Protein AF-A0A356UD31-F1 (afdb_monomer)

pLDDT: mean 94.66, std 4.09, range [70.56, 98.31]

Solvent-accessible surface area (backbone atoms only — not comparable to full-atom values): 3642 Å² total; per-residue (Å²): 132,91,76,90,51,71,69,61,45,68,75,68,44,59,67,62,46,53,53,45,54,59,52,54,74,68,50,89,71,88,21,57,54,76,67,84,72,84,83,47,82,87,36,66,58,52,58,54,52,47,73,57,25,79,67,33,84

Structure (mmCIF, N/CA/C/O backbone):
data_AF-A0A356UD31-F1
#
_entry.id   AF-A0A356UD31-F1
#
loop_
_atom_site.group_PDB
_atom_site.id
_atom_site.type_symbol
_atom_site.label_atom_id
_atom_site.label_alt_id
_atom_site.label_comp_id
_atom_site.label_asym_id
_atom_site.label_entity_id
_atom_site.label_seq_id
_atom_site.pdbx_PDB_ins_code
_atom_site.Cartn_x
_atom_site.Cartn_y
_atom_site.Cartn_z
_atom_site.occupancy
_atom_site.B_iso_or_equiv
_atom_site.auth_seq_id
_atom_site.auth_comp_id
_atom_site.auth_asym_id
_atom_site.auth_atom_id
_atom_site.pdbx_PDB_model_num
ATOM 1 N N . MET A 1 1 ? 10.518 -1.940 -27.806 1.00 70.56 1 MET A N 1
ATOM 2 C CA . MET A 1 1 ? 9.415 -2.233 -26.864 1.00 70.56 1 MET A CA 1
ATOM 3 C C . MET A 1 1 ? 10.004 -2.186 -25.464 1.00 70.56 1 MET A C 1
ATOM 5 O O . MET A 1 1 ? 10.979 -2.887 -25.230 1.00 70.56 1 MET A O 1
ATOM 9 N N . TYR A 1 2 ? 9.513 -1.304 -24.592 1.00 81.81 2 TYR A N 1
ATOM 10 C CA . TYR A 1 2 ? 9.992 -1.233 -23.207 1.00 81.81 2 TYR A CA 1
ATOM 11 C C . TYR A 1 2 ? 9.485 -2.460 -22.443 1.00 81.81 2 TYR A C 1
ATOM 13 O O . TYR A 1 2 ? 8.305 -2.797 -22.542 1.00 81.81 2 TYR A O 1
ATOM 21 N N . LYS A 1 3 ? 10.380 -3.150 -21.734 1.00 89.88 3 LYS A N 1
ATOM 22 C CA . LYS A 1 3 ? 10.040 -4.296 -20.890 1.00 89.88 3 LYS A CA 1
ATOM 23 C C . LYS A 1 3 ? 9.965 -3.800 -19.454 1.00 89.88 3 LYS A C 1
ATOM 25 O O . LYS A 1 3 ? 10.924 -3.217 -18.962 1.00 89.8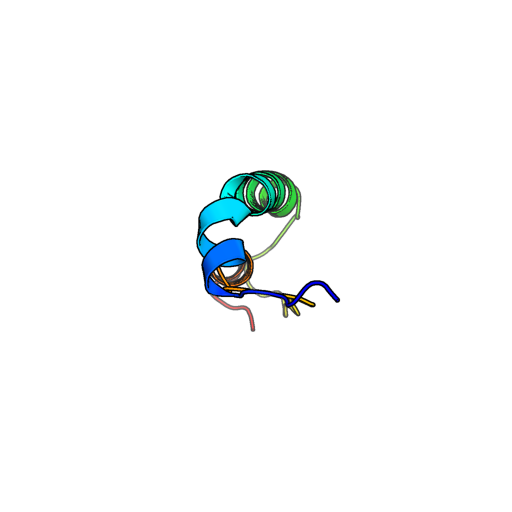8 3 LYS A O 1
ATOM 30 N N . TRP A 1 4 ? 8.827 -4.022 -18.813 1.00 91.56 4 TRP A N 1
ATOM 31 C CA . TRP A 1 4 ? 8.649 -3.699 -17.404 1.00 91.56 4 TRP A CA 1
ATOM 32 C C . TRP A 1 4 ? 9.567 -4.559 -16.518 1.00 91.56 4 TRP A C 1
ATOM 34 O O . TRP A 1 4 ? 9.776 -5.741 -16.809 1.00 91.56 4 TRP A O 1
ATOM 44 N N . ASP A 1 5 ? 10.092 -3.965 -15.443 1.00 93.38 5 ASP A N 1
ATOM 45 C CA . ASP A 1 5 ? 10.987 -4.602 -14.474 1.00 93.38 5 ASP A CA 1
ATOM 46 C C . ASP A 1 5 ? 10.488 -4.344 -13.041 1.00 93.38 5 ASP A C 1
ATOM 48 O O . ASP A 1 5 ? 10.467 -3.210 -12.557 1.00 93.38 5 ASP A O 1
ATOM 52 N N . ALA A 1 6 ? 10.095 -5.419 -12.354 1.00 92.44 6 ALA A N 1
ATOM 53 C CA . ALA A 1 6 ? 9.607 -5.372 -10.977 1.00 92.44 6 ALA A CA 1
ATOM 54 C C . ALA A 1 6 ? 10.682 -4.917 -9.977 1.00 92.44 6 ALA A C 1
ATOM 56 O O . ALA A 1 6 ? 10.386 -4.208 -9.016 1.00 92.44 6 ALA A O 1
ATOM 57 N N . GLY A 1 7 ? 11.934 -5.329 -10.195 1.00 93.88 7 GLY A N 1
ATOM 58 C CA . GLY A 1 7 ? 13.058 -4.951 -9.349 1.00 93.88 7 GLY A CA 1
ATOM 59 C C . GLY A 1 7 ? 13.399 -3.476 -9.516 1.00 93.88 7 GLY A C 1
ATOM 60 O O . GLY A 1 7 ? 13.705 -2.804 -8.533 1.00 93.88 7 GLY A O 1
ATOM 61 N N . ASP A 1 8 ? 13.303 -2.958 -10.740 1.00 93.88 8 ASP A N 1
ATOM 62 C CA . ASP A 1 8 ? 13.468 -1.528 -10.992 1.00 93.88 8 ASP A CA 1
ATOM 63 C C . ASP A 1 8 ? 12.351 -0.693 -10.369 1.00 93.88 8 ASP A C 1
ATOM 65 O O . ASP A 1 8 ? 12.637 0.295 -9.692 1.00 93.88 8 ASP A O 1
ATOM 69 N N . TYR A 1 9 ? 11.099 -1.145 -10.475 1.00 93.19 9 TYR A N 1
ATOM 70 C CA . TYR A 1 9 ? 9.986 -0.521 -9.762 1.00 93.19 9 TYR A CA 1
ATOM 71 C C . TYR A 1 9 ? 10.233 -0.502 -8.247 1.00 93.19 9 TYR A C 1
ATOM 73 O O . TYR A 1 9 ? 10.196 0.557 -7.631 1.00 93.19 9 TYR A O 1
ATOM 81 N N . SER A 1 10 ? 10.579 -1.647 -7.649 1.00 92.69 10 SER A N 1
ATOM 82 C CA . SER A 1 10 ? 10.813 -1.753 -6.204 1.00 92.69 10 SER A CA 1
ATOM 83 C C . SER A 1 10 ? 11.953 -0.861 -5.696 1.00 92.69 10 SER A C 1
ATOM 85 O O . SER A 1 10 ? 11.935 -0.474 -4.524 1.00 92.69 10 SER A O 1
ATOM 87 N N . ARG A 1 11 ? 12.964 -0.557 -6.521 1.00 94.62 11 ARG A N 1
ATOM 88 C CA . ARG A 1 11 ? 14.069 0.345 -6.144 1.00 94.62 11 ARG A CA 1
ATOM 89 C C . ARG A 1 11 ? 13.697 1.822 -6.252 1.00 94.62 11 ARG A C 1
ATOM 91 O O . ARG A 1 11 ? 14.262 2.624 -5.519 1.00 94.62 11 ARG A O 1
ATOM 98 N N . ASN A 1 12 ? 12.766 2.166 -7.140 1.00 94.81 12 ASN A N 1
ATOM 99 C CA . ASN A 1 12 ? 12.454 3.552 -7.495 1.00 94.81 12 ASN A CA 1
ATOM 100 C C . ASN A 1 12 ? 11.026 3.986 -7.098 1.00 94.81 12 ASN A C 1
ATOM 102 O O . ASN A 1 12 ? 10.597 5.073 -7.471 1.00 94.81 12 ASN A O 1
ATOM 106 N N . SER A 1 13 ? 10.286 3.166 -6.341 1.00 92.69 13 SER A N 1
ATOM 107 C CA . SER A 1 13 ? 8.888 3.419 -5.946 1.00 92.69 13 SER A CA 1
ATOM 108 C C . SER A 1 13 ? 8.706 4.242 -4.656 1.00 92.69 13 SER A C 1
ATOM 110 O O . SER A 1 13 ? 7.603 4.301 -4.107 1.00 92.69 13 SER A O 1
ATOM 112 N N . SER A 1 14 ? 9.767 4.860 -4.122 1.00 93.88 14 SER A N 1
ATOM 113 C CA . SER A 1 14 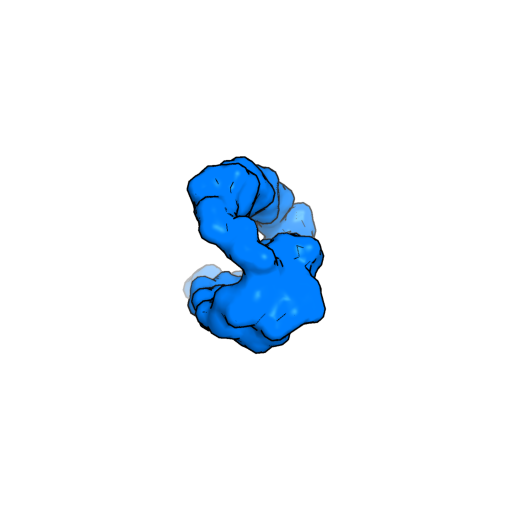? 9.726 5.530 -2.810 1.00 93.88 14 SER A CA 1
ATOM 114 C C . SER A 1 14 ? 8.782 6.732 -2.776 1.00 93.88 14 SER A C 1
ATOM 116 O O . SER A 1 14 ? 8.052 6.900 -1.806 1.00 93.88 14 SER A O 1
ATOM 118 N N . THR A 1 15 ? 8.729 7.535 -3.842 1.00 94.19 15 THR A N 1
ATOM 119 C CA . THR A 1 15 ? 7.823 8.694 -3.915 1.00 94.19 15 THR A CA 1
ATOM 120 C C . THR A 1 15 ? 6.355 8.264 -3.908 1.00 94.19 15 THR A C 1
ATOM 122 O O . THR A 1 15 ? 5.533 8.876 -3.232 1.00 94.19 15 THR A O 1
ATOM 125 N N . GLN A 1 16 ? 6.020 7.170 -4.601 1.00 93.88 16 GLN A N 1
ATOM 126 C CA . GLN A 1 16 ? 4.675 6.594 -4.576 1.00 93.88 16 GLN A CA 1
ATOM 127 C C . GLN A 1 16 ? 4.306 6.129 -3.162 1.00 93.88 16 GLN A C 1
ATOM 129 O O . GLN A 1 16 ? 3.184 6.362 -2.714 1.00 93.88 16 GLN A O 1
ATOM 134 N N . GLN A 1 17 ? 5.254 5.520 -2.443 1.00 95.06 17 GLN A N 1
ATOM 135 C CA . GLN A 1 17 ? 5.060 5.112 -1.052 1.00 95.06 17 GLN A CA 1
ATOM 136 C C . GLN A 1 17 ? 4.858 6.318 -0.118 1.00 95.06 17 GLN A C 1
ATOM 138 O O . GLN A 1 17 ? 3.972 6.295 0.731 1.00 95.06 17 GLN A O 1
ATOM 143 N N . GLU A 1 18 ? 5.631 7.394 -0.279 1.00 96.50 18 GLU A N 1
ATOM 144 C CA . GLU A 1 18 ? 5.485 8.617 0.524 1.00 96.50 18 GLU A CA 1
ATOM 145 C C . GLU A 1 18 ? 4.109 9.268 0.350 1.00 96.50 18 GLU A C 1
ATOM 147 O O . GLU A 1 18 ? 3.452 9.598 1.340 1.00 96.50 18 GLU A O 1
ATOM 152 N N . TRP A 1 19 ? 3.630 9.393 -0.890 1.00 95.81 19 TRP A N 1
ATOM 153 C CA . TRP A 1 19 ? 2.286 9.910 -1.153 1.00 95.81 19 TRP A CA 1
ATOM 154 C C . TRP A 1 1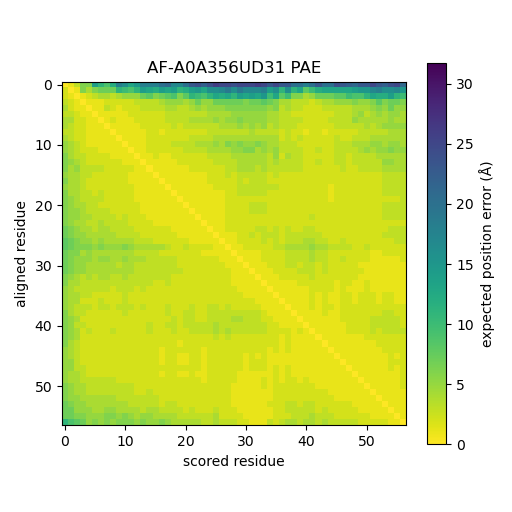9 ? 1.199 9.004 -0.582 1.00 95.81 19 TRP A C 1
ATOM 156 O O . TRP A 1 19 ? 0.218 9.500 -0.026 1.00 95.81 19 TRP A O 1
ATOM 166 N N . ALA A 1 20 ? 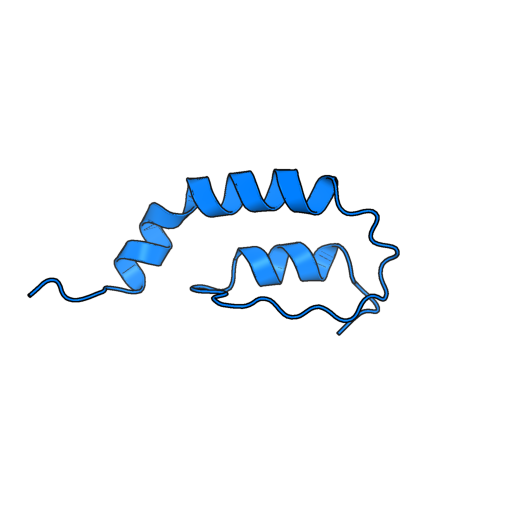1.378 7.684 -0.671 1.00 95.56 20 ALA A N 1
ATOM 167 C CA . ALA A 1 20 ? 0.440 6.743 -0.080 1.00 95.56 20 ALA A CA 1
ATOM 168 C C . ALA A 1 20 ? 0.322 6.944 1.438 1.00 95.56 20 ALA A C 1
ATOM 170 O O . ALA A 1 20 ? -0.797 7.039 1.933 1.00 95.56 20 ALA A O 1
ATOM 171 N N . ARG A 1 21 ? 1.435 7.113 2.170 1.00 95.25 21 ARG A N 1
ATOM 172 C CA . ARG A 1 21 ? 1.408 7.407 3.619 1.00 95.25 21 ARG A CA 1
ATOM 173 C C . ARG A 1 21 ? 0.587 8.642 3.949 1.00 95.25 21 ARG A C 1
ATOM 175 O O . ARG A 1 21 ? -0.231 8.610 4.867 1.00 95.25 21 ARG A O 1
ATOM 182 N N . GLU A 1 22 ? 0.802 9.724 3.202 1.00 96.25 22 GLU A N 1
ATOM 183 C CA . GLU A 1 22 ? 0.070 10.972 3.415 1.00 96.25 22 GLU A CA 1
ATOM 184 C 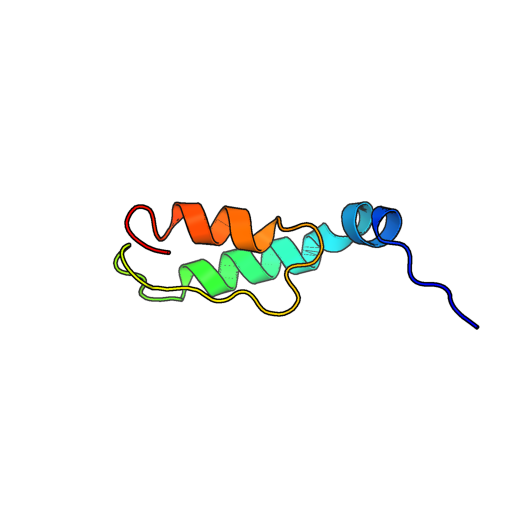C . GLU A 1 22 ? -1.436 10.782 3.180 1.00 96.25 22 GLU A C 1
ATOM 186 O O . GLU A 1 22 ? -2.256 11.280 3.952 1.00 96.25 22 GLU A O 1
ATOM 191 N N . LEU A 1 23 ? -1.810 10.045 2.131 1.00 95.62 23 LEU A N 1
ATOM 192 C CA . LEU A 1 23 ? -3.209 9.783 1.799 1.00 95.62 23 LEU A CA 1
ATOM 193 C C . LEU A 1 23 ? -3.877 8.835 2.796 1.00 95.62 23 LEU A C 1
ATOM 195 O O . LEU A 1 23 ? -4.998 9.113 3.217 1.00 95.62 23 LEU A O 1
ATOM 199 N N . ILE A 1 24 ? -3.195 7.769 3.221 1.00 94.81 24 ILE A N 1
ATOM 200 C CA . ILE A 1 24 ? -3.701 6.826 4.228 1.00 94.81 24 ILE A CA 1
ATOM 201 C C . ILE A 1 24 ? -4.001 7.562 5.534 1.00 94.81 24 ILE A C 1
ATOM 203 O O . ILE A 1 24 ? -5.076 7.375 6.093 1.00 94.81 24 ILE A O 1
ATOM 207 N N . GLY A 1 25 ? -3.119 8.466 5.975 1.00 93.56 25 GLY A N 1
ATOM 208 C CA . GLY A 1 25 ? -3.345 9.267 7.184 1.00 93.56 25 GLY A CA 1
ATOM 209 C C . GLY A 1 25 ? -4.560 10.204 7.111 1.00 93.56 25 GLY A C 1
ATOM 210 O O . GLY A 1 25 ? -5.038 10.670 8.143 1.00 93.56 25 GLY A O 1
ATOM 211 N N . LYS A 1 26 ? -5.083 10.477 5.908 1.00 96.00 26 LYS A N 1
ATOM 212 C CA . LYS A 1 26 ? -6.319 11.251 5.699 1.00 96.00 26 LYS A CA 1
ATOM 213 C C . LYS A 1 26 ? -7.566 10.369 5.661 1.00 96.00 26 LYS A C 1
ATOM 215 O O . LYS A 1 26 ? -8.677 10.893 5.760 1.00 96.00 26 LYS A O 1
ATOM 220 N N . LEU A 1 27 ? -7.410 9.053 5.512 1.00 93.06 27 LEU A N 1
ATOM 221 C CA . LEU A 1 27 ? -8.519 8.114 5.605 1.00 93.06 27 LEU A CA 1
ATOM 222 C C . LEU A 1 27 ? -8.931 8.002 7.076 1.00 93.06 27 LEU A C 1
ATOM 224 O O . LEU A 1 27 ? -8.116 7.718 7.949 1.00 93.06 27 LEU A O 1
ATOM 228 N N . GLN A 1 28 ? -10.212 8.216 7.365 1.00 94.44 28 GLN A N 1
ATOM 229 C CA . GLN A 1 28 ? -10.770 8.077 8.715 1.00 94.44 28 GLN A CA 1
ATOM 230 C C . GLN A 1 28 ? -11.007 6.597 9.062 1.00 94.44 28 GLN A C 1
ATOM 232 O O . GLN A 1 28 ? -12.136 6.190 9.344 1.00 94.44 28 GLN A O 1
ATOM 237 N N . LEU A 1 29 ? -9.947 5.788 8.979 1.00 95.69 29 LEU A N 1
ATOM 238 C CA . LEU A 1 29 ? -9.984 4.354 9.254 1.00 95.69 29 LEU A CA 1
ATOM 239 C C . LEU A 1 29 ? -10.243 4.106 10.742 1.00 95.69 29 LEU A C 1
ATOM 241 O O . LEU A 1 29 ? -9.677 4.764 11.617 1.00 95.69 29 LEU A O 1
ATOM 245 N N . ARG A 1 30 ? -11.120 3.145 11.021 1.00 97.31 30 ARG A N 1
ATOM 246 C CA . ARG A 1 30 ? -11.539 2.722 12.361 1.00 97.31 30 ARG A CA 1
ATOM 247 C C . ARG A 1 30 ? -10.819 1.459 12.815 1.00 97.31 30 ARG A C 1
ATOM 249 O O . ARG A 1 30 ? -10.886 1.119 13.994 1.00 97.31 30 ARG A O 1
ATOM 256 N N . GLY A 1 31 ? -10.130 0.785 11.900 1.00 97.88 31 GLY A N 1
ATOM 257 C CA . GLY A 1 31 ? -9.261 -0.343 12.198 1.00 97.88 31 GLY A CA 1
ATOM 258 C C . GLY A 1 31 ? -9.828 -1.704 11.807 1.00 97.88 31 GLY A C 1
ATOM 259 O O . GLY A 1 31 ? -9.167 -2.715 12.029 1.00 97.88 31 GLY A O 1
ATOM 260 N N . ASN A 1 32 ? -11.038 -1.747 11.253 1.00 98.31 32 ASN A N 1
ATOM 261 C CA . ASN A 1 32 ? -11.790 -2.967 10.953 1.00 98.31 32 ASN A CA 1
ATOM 262 C C . ASN A 1 32 ? -12.370 -2.981 9.531 1.00 98.31 32 ASN A C 1
ATOM 264 O O . ASN A 1 32 ? -13.248 -3.785 9.210 1.00 98.31 32 ASN A O 1
ATOM 268 N N . GLU A 1 33 ? -11.914 -2.064 8.683 1.00 98.12 33 GLU A N 1
ATOM 269 C CA . GLU A 1 33 ? -12.305 -1.991 7.286 1.00 98.12 33 GLU A CA 1
ATOM 270 C C . GLU A 1 33 ? -11.820 -3.213 6.496 1.00 98.12 33 GLU A C 1
ATOM 272 O O . GLU A 1 33 ? -10.788 -3.812 6.796 1.00 98.12 33 GLU A O 1
ATOM 277 N N . ARG A 1 34 ? -12.558 -3.553 5.435 1.00 97.81 34 ARG A N 1
ATOM 278 C CA . ARG A 1 34 ? -12.092 -4.496 4.414 1.00 97.81 34 ARG A CA 1
ATOM 279 C C . ARG A 1 34 ? -11.473 -3.700 3.274 1.00 97.81 34 ARG A C 1
ATOM 281 O O . ARG A 1 34 ? -12.159 -2.854 2.697 1.00 97.81 34 ARG A O 1
ATOM 288 N N . VAL A 1 35 ? -10.205 -3.944 2.964 1.00 97.06 35 VAL A N 1
ATOM 289 C CA . VAL A 1 35 ? -9.422 -3.124 2.032 1.00 97.06 35 VAL A CA 1
ATOM 290 C C . VAL A 1 35 ? -9.017 -3.955 0.818 1.00 97.06 35 VAL A C 1
ATOM 292 O O . VAL A 1 35 ? -8.497 -5.057 0.941 1.00 97.06 35 VAL A O 1
ATOM 295 N N . LEU A 1 36 ? -9.217 -3.397 -0.376 1.00 97.12 36 LEU A N 1
ATOM 296 C CA . LEU A 1 36 ? -8.674 -3.934 -1.621 1.00 97.12 36 LEU A CA 1
ATOM 297 C C . LEU A 1 36 ? -7.675 -2.931 -2.204 1.00 97.12 36 LEU A C 1
ATOM 299 O O . LEU A 1 36 ? -8.068 -1.841 -2.614 1.00 97.12 36 LEU A O 1
ATOM 303 N N . ASP A 1 37 ? -6.403 -3.317 -2.269 1.00 96.19 37 ASP A N 1
ATOM 304 C CA . ASP A 1 37 ? -5.341 -2.526 -2.894 1.00 96.19 37 ASP A CA 1
ATOM 305 C C . ASP A 1 37 ? -5.121 -2.979 -4.348 1.00 96.19 37 ASP A C 1
ATOM 307 O O . ASP A 1 37 ? -4.546 -4.037 -4.621 1.00 96.19 37 ASP A O 1
ATOM 311 N N . ILE A 1 38 ? -5.644 -2.200 -5.297 1.00 96.56 38 ILE A N 1
ATOM 312 C CA . ILE A 1 38 ? -5.588 -2.521 -6.725 1.00 96.56 38 ILE A CA 1
ATOM 313 C C . ILE A 1 38 ? -4.283 -1.988 -7.310 1.00 96.56 38 ILE A C 1
ATOM 315 O O . ILE A 1 38 ? -4.046 -0.784 -7.329 1.00 96.56 38 ILE A O 1
ATOM 319 N N . GLY A 1 39 ? -3.475 -2.887 -7.875 1.00 94.44 39 GLY A N 1
ATOM 320 C CA . GLY A 1 39 ? -2.164 -2.518 -8.412 1.00 94.44 39 GLY A CA 1
ATOM 321 C C . GLY A 1 39 ? -1.100 -2.376 -7.324 1.00 94.44 39 GLY A C 1
ATOM 322 O O . GLY A 1 39 ? -0.211 -1.541 -7.449 1.00 94.44 39 GLY A O 1
ATOM 323 N N . CYS A 1 40 ? -1.167 -3.221 -6.291 1.00 94.75 40 CYS A N 1
ATOM 324 C CA . CYS A 1 40 ? -0.312 -3.182 -5.101 1.00 94.75 40 CYS A CA 1
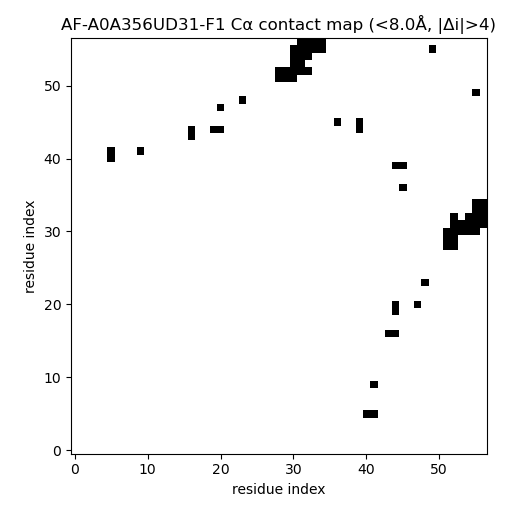ATOM 325 C C . CYS A 1 40 ? 1.205 -3.281 -5.359 1.00 94.75 40 CYS A C 1
ATOM 327 O O . CYS A 1 40 ? 2.002 -2.994 -4.467 1.00 94.75 40 CYS A O 1
ATOM 329 N N . GLY A 1 41 ? 1.631 -3.665 -6.565 1.00 94.06 41 GLY A N 1
ATOM 330 C CA . GLY A 1 41 ? 3.039 -3.678 -6.957 1.00 94.06 41 GLY A CA 1
ATOM 331 C C . GLY A 1 41 ? 3.880 -4.596 -6.067 1.00 94.06 41 GLY A C 1
ATOM 332 O O . GLY A 1 41 ? 3.638 -5.797 -6.006 1.00 94.06 41 GLY A O 1
ATOM 333 N N . ASP A 1 42 ? 4.877 -4.026 -5.389 1.00 93.94 42 ASP A N 1
ATOM 334 C CA . ASP A 1 42 ? 5.749 -4.729 -4.437 1.00 93.94 42 ASP A CA 1
ATOM 335 C C . ASP A 1 42 ? 5.137 -4.867 -3.026 1.00 93.94 42 ASP A C 1
ATOM 337 O O . ASP A 1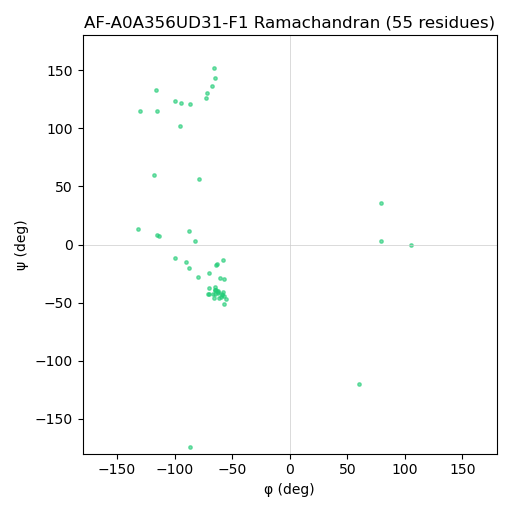 42 ? 5.779 -5.400 -2.122 1.00 93.94 42 ASP A O 1
ATOM 341 N N . GLY A 1 43 ? 3.899 -4.400 -2.832 1.00 95.88 43 GLY A N 1
ATOM 342 C CA . GLY A 1 43 ? 3.116 -4.573 -1.610 1.00 95.88 43 GLY A CA 1
ATOM 343 C C . GLY A 1 43 ? 3.471 -3.619 -0.469 1.00 95.88 43 GLY A C 1
ATOM 344 O O . GLY A 1 43 ? 2.883 -3.728 0.606 1.00 95.88 43 GLY A O 1
ATOM 345 N N . LYS A 1 44 ? 4.396 -2.667 -0.663 1.00 96.00 44 LYS A N 1
ATOM 346 C CA . LYS A 1 44 ? 4.807 -1.721 0.394 1.00 96.00 44 LYS A CA 1
ATOM 347 C C . LYS A 1 44 ? 3.637 -0.914 0.952 1.00 96.00 44 LYS A C 1
ATOM 349 O O . LYS A 1 44 ? 3.512 -0.765 2.163 1.00 96.00 44 LYS A O 1
ATOM 354 N N . VAL A 1 45 ? 2.777 -0.415 0.067 1.00 96.44 45 VAL A N 1
ATOM 355 C CA . VAL A 1 45 ? 1.602 0.377 0.454 1.00 96.44 45 VAL A CA 1
ATOM 356 C C . VAL A 1 45 ? 0.559 -0.503 1.137 1.00 96.44 45 VAL A C 1
ATOM 358 O O . VAL A 1 45 ? 0.039 -0.125 2.183 1.00 96.44 45 VAL A O 1
ATOM 361 N N . SER A 1 46 ? 0.309 -1.708 0.620 1.00 97.12 46 SER A N 1
ATOM 362 C CA . SER A 1 46 ? -0.618 -2.659 1.245 1.00 97.12 46 SER A CA 1
ATOM 363 C C . SER A 1 46 ? -0.184 -3.013 2.672 1.00 97.12 46 SER A C 1
ATOM 365 O O . SER A 1 46 ? -1.010 -3.042 3.586 1.00 97.12 46 SER A O 1
ATOM 367 N N . ALA A 1 47 ? 1.120 -3.229 2.882 1.00 96.69 47 ALA A N 1
ATOM 368 C CA . ALA A 1 47 ? 1.689 -3.487 4.202 1.00 96.69 47 ALA A CA 1
ATOM 369 C C . ALA A 1 47 ? 1.484 -2.299 5.154 1.00 96.69 47 ALA A C 1
ATOM 371 O O . ALA A 1 47 ? 1.130 -2.495 6.315 1.00 96.69 47 ALA A O 1
ATOM 372 N N . GLU A 1 48 ? 1.634 -1.068 4.667 1.00 96.25 48 GLU A N 1
ATOM 373 C CA . GLU A 1 48 ? 1.361 0.119 5.475 1.00 96.25 48 GLU A CA 1
ATOM 374 C C . GLU A 1 48 ? -0.114 0.229 5.844 1.00 96.25 48 GLU A C 1
ATOM 376 O O . GLU A 1 48 ? -0.405 0.419 7.021 1.00 96.25 48 GLU A O 1
ATOM 381 N N . ILE A 1 49 ? -1.041 0.030 4.899 1.00 96.88 49 ILE A N 1
ATOM 382 C CA . ILE A 1 49 ? -2.483 0.044 5.192 1.00 96.88 49 ILE A CA 1
ATOM 383 C C . ILE A 1 49 ? -2.831 -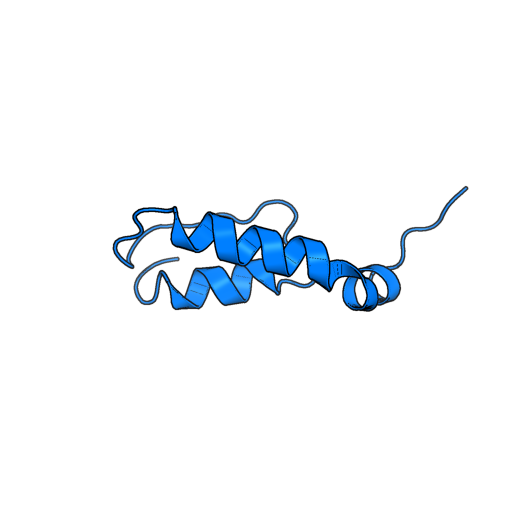1.000 6.257 1.00 96.88 49 ILE A C 1
ATOM 385 O O . ILE A 1 49 ? -3.590 -0.689 7.173 1.00 96.88 49 ILE A O 1
ATOM 389 N N . SER A 1 50 ? -2.236 -2.199 6.202 1.00 96.88 50 SER A N 1
ATOM 390 C CA . SER A 1 50 ? -2.506 -3.262 7.183 1.00 96.88 50 SER A CA 1
ATOM 391 C C . SER A 1 50 ? -2.230 -2.841 8.634 1.00 96.88 50 SER A C 1
ATOM 393 O O . SER A 1 50 ? -2.934 -3.277 9.543 1.00 96.88 50 SER A O 1
ATOM 395 N N . ALA A 1 51 ? -1.275 -1.930 8.859 1.00 96.38 51 ALA A N 1
ATOM 396 C CA . ALA A 1 51 ? -0.986 -1.393 10.187 1.00 96.38 51 ALA A CA 1
ATOM 397 C C . ALA A 1 51 ? -2.101 -0.469 10.718 1.00 96.38 51 ALA A C 1
ATOM 399 O O . ALA A 1 51 ? -2.249 -0.327 11.931 1.00 96.38 51 ALA A O 1
ATOM 400 N N . TRP A 1 52 ? -2.895 0.136 9.828 1.00 96.69 52 TRP A N 1
ATOM 401 C CA . TRP A 1 52 ? -4.042 0.980 10.180 1.00 96.69 52 TRP A CA 1
ATOM 402 C C . TRP A 1 52 ? -5.338 0.188 10.359 1.00 96.69 52 TRP A C 1
ATOM 404 O O . TRP A 1 52 ? -6.246 0.683 11.022 1.00 96.69 52 TRP A O 1
ATOM 414 N N . VAL A 1 53 ? -5.429 -1.029 9.806 1.00 97.56 53 VAL A N 1
ATOM 415 C CA . VAL A 1 53 ? -6.611 -1.909 9.890 1.00 97.56 53 VAL A CA 1
ATOM 416 C C . VAL A 1 53 ? -6.319 -3.237 10.607 1.00 97.56 53 VAL A C 1
ATOM 418 O O . VAL A 1 53 ? -6.516 -4.306 10.035 1.00 97.56 53 VAL A O 1
ATOM 421 N N . PRO A 1 54 ? -5.878 -3.224 11.881 1.00 97.44 54 PRO A N 1
ATOM 422 C CA . PRO A 1 54 ? -5.413 -4.429 12.581 1.00 97.44 54 PRO A CA 1
ATOM 423 C C . PRO A 1 54 ? -6.490 -5.507 12.790 1.00 97.44 54 PRO A C 1
ATOM 425 O O . PRO A 1 54 ? -6.164 -6.650 13.097 1.00 97.44 54 PRO A O 1
ATOM 428 N N . GLN A 1 55 ? -7.768 -5.146 12.671 1.00 98.00 55 GLN A N 1
ATOM 429 C CA . GLN A 1 55 ? -8.919 -6.052 12.764 1.00 98.00 55 GLN A CA 1
ATOM 430 C C . GLN A 1 55 ? -9.657 -6.168 11.418 1.00 98.00 55 GLN A C 1
ATOM 432 O O . GLN A 1 55 ? -10.757 -6.718 11.359 1.00 98.00 55 GLN A O 1
ATOM 437 N N . GLY A 1 56 ? -9.088 -5.585 10.361 1.00 95.88 56 GLY A N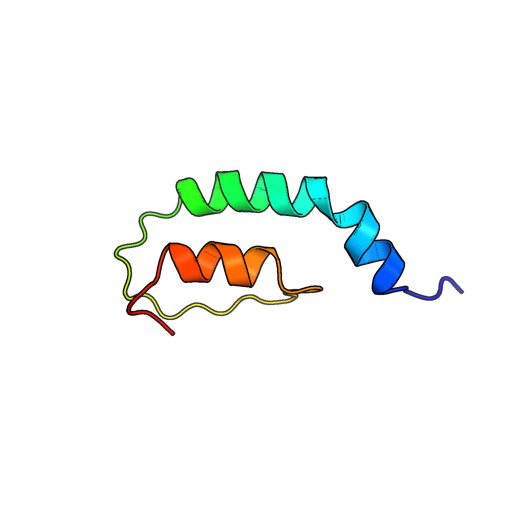 1
ATOM 438 C CA . GLY A 1 56 ? -9.619 -5.588 9.007 1.00 95.88 56 GLY A CA 1
ATOM 439 C C . GLY A 1 56 ? -9.199 -6.814 8.199 1.00 95.88 56 GLY A C 1
ATOM 440 O O . GLY A 1 56 ? -8.575 -7.743 8.716 1.00 95.88 56 GLY A O 1
ATOM 441 N N . SER A 1 57 ? -9.558 -6.808 6.913 1.00 93.31 57 SER A N 1
ATOM 442 C CA . SER A 1 57 ? -9.185 -7.855 5.944 1.00 93.31 57 SER A CA 1
ATOM 443 C C . SER A 1 57 ? -8.763 -7.283 4.608 1.00 93.31 57 SER A C 1
ATOM 445 O O . SER A 1 57 ? -9.504 -6.382 4.150 1.00 93.31 57 SER A O 1
#

Radius of gyration: 13.11 Å; Cα contacts (8 Å, |Δi|>4): 35; chains: 1; bounding box: 26×19×40 Å

Mean predicted aligned error: 2.98 Å

Sequence (57 aa):
MYKWDAGDYSRNSSTQQEWARELIGKLQLRGNERVLDIGCGDGKVSAEISAWVPQGS

Foldseek 3Di:
DDDDDLVVCVVPVVVVLVVLVVVLVVPPQPQAEADDDPCCRVVSSVVVNCVSNVNYD

Secondary structure (DSSP, 8-state):
-PPP-HHHHHHH-HHHHHHHHHHHTTS---S------TT-TTSHHHHHHHHH-TT--